Protein AF-A0A382TWU5-F1 (afdb_monomer)

pLDDT: mean 96.9, std 3.65, range [69.19, 98.56]

Sequence (90 aa):
KARLVITDSGGIQEETTYLGVQCITFRENTERPVTVDLGTNQLVGTDPRELLKTFNKIINGEIKKGTIPPKWDGNAGTRIVKIINEYLAK

Nearest PDB structures (foldseek):
  3ot5-assembly5_A  TM=8.197E-01  e=1.825E-04  Listeria monocytogenes EGD-e
  3ot5-assembly6_D  TM=7.820E-01  e=1.825E-04  Listeria monocytogenes EGD-e
  6vlc-assembly2_D  TM=7.319E-01  e=8.620E-05  Neisseria meningitidis Z2491
  1vgv-assembly2_D  TM=8.171E-01  e=3.609E-04  Escherichia coli
  6vlc-assembly1_B  TM=7.317E-01  e=1.954E-04  Neisseria meningitidis Z2491

Structure (mmCIF, N/CA/C/O backbone):
data_AF-A0A382TWU5-F1
#
_entry.id   AF-A0A382TWU5-F1
#
loop_
_atom_site.group_PDB
_atom_site.id
_atom_site.type_symbol
_atom_site.label_atom_id
_atom_site.label_alt_id
_atom_site.label_comp_id
_atom_site.label_asym_id
_atom_site.label_entity_id
_atom_site.label_seq_id
_atom_site.pdbx_PDB_ins_code
_atom_site.Cartn_x
_atom_site.Cartn_y
_atom_site.Cartn_z
_atom_site.occupancy
_atom_site.B_iso_or_equiv
_atom_site.auth_seq_id
_atom_site.auth_comp_id
_atom_site.auth_asym_id
_atom_site.auth_atom_id
_atom_site.pdbx_PDB_model_num
ATOM 1 N N . LYS A 1 1 ? 14.686 9.869 -0.873 1.00 79.94 1 LYS A N 1
ATOM 2 C CA . LYS A 1 1 ? 13.586 8.872 -0.803 1.00 79.94 1 LYS A CA 1
ATOM 3 C C . LYS A 1 1 ? 13.876 7.769 -1.813 1.00 79.94 1 LYS A C 1
ATOM 5 O O . LYS A 1 1 ? 14.490 8.081 -2.828 1.00 79.94 1 LYS A O 1
ATOM 10 N N . ALA A 1 2 ? 13.479 6.523 -1.546 1.00 92.81 2 ALA A N 1
ATOM 11 C CA . ALA A 1 2 ? 13.569 5.461 -2.547 1.00 92.81 2 ALA A CA 1
ATOM 12 C C . ALA A 1 2 ? 12.739 5.829 -3.789 1.00 92.81 2 ALA A C 1
ATOM 14 O O . ALA A 1 2 ? 11.695 6.471 -3.665 1.00 92.81 2 ALA A O 1
ATOM 15 N N . ARG A 1 3 ? 13.213 5.441 -4.977 1.00 93.56 3 ARG A N 1
ATOM 16 C CA . ARG A 1 3 ? 12.486 5.642 -6.241 1.00 93.56 3 ARG A CA 1
ATOM 17 C C . ARG A 1 3 ? 11.365 4.613 -6.423 1.00 93.56 3 ARG A C 1
ATOM 19 O O . ARG A 1 3 ? 10.320 4.928 -6.982 1.00 93.56 3 ARG A O 1
ATOM 26 N N . LEU A 1 4 ? 11.616 3.396 -5.957 1.00 97.88 4 LEU A N 1
ATOM 27 C CA . LEU A 1 4 ? 10.766 2.220 -6.071 1.00 97.88 4 LEU A CA 1
ATOM 28 C C . LEU A 1 4 ? 11.096 1.280 -4.906 1.00 97.88 4 LEU A C 1
ATOM 30 O O . LEU A 1 4 ? 12.256 1.197 -4.500 1.00 97.88 4 LEU A O 1
ATOM 34 N N . VAL A 1 5 ? 10.091 0.573 -4.403 1.00 98.31 5 VAL A N 1
ATOM 35 C CA . VAL A 1 5 ? 10.220 -0.531 -3.449 1.00 98.31 5 VAL A CA 1
ATOM 36 C C . VAL A 1 5 ? 9.631 -1.794 -4.075 1.00 98.31 5 VAL A C 1
ATOM 38 O O . VAL A 1 5 ? 8.563 -1.744 -4.678 1.00 98.31 5 VAL A O 1
ATOM 41 N N . ILE A 1 6 ? 10.323 -2.923 -3.935 1.00 98.31 6 ILE A N 1
ATOM 42 C CA . ILE A 1 6 ? 9.794 -4.257 -4.243 1.00 98.31 6 ILE A CA 1
ATOM 43 C C . ILE A 1 6 ? 9.618 -4.966 -2.903 1.00 98.31 6 ILE A C 1
ATOM 45 O O . ILE A 1 6 ? 10.541 -4.953 -2.088 1.00 98.31 6 ILE A O 1
ATOM 49 N N . THR A 1 7 ? 8.442 -5.530 -2.638 1.00 98.06 7 THR A N 1
ATOM 50 C CA . THR A 1 7 ? 8.130 -6.103 -1.322 1.00 98.06 7 THR A CA 1
ATOM 51 C C . THR A 1 7 ? 7.082 -7.213 -1.398 1.00 98.06 7 THR A C 1
ATOM 53 O O . THR A 1 7 ? 6.322 -7.313 -2.356 1.00 98.06 7 THR A O 1
ATOM 56 N N . ASP A 1 8 ? 7.018 -8.036 -0.361 1.00 97.31 8 ASP A N 1
ATOM 57 C CA . ASP A 1 8 ? 5.926 -8.957 -0.032 1.00 97.31 8 ASP A CA 1
ATOM 58 C C . ASP A 1 8 ? 5.139 -8.508 1.225 1.00 97.31 8 ASP A C 1
ATOM 60 O O . ASP A 1 8 ? 4.097 -9.079 1.562 1.00 97.31 8 ASP A O 1
ATOM 64 N N . SER A 1 9 ? 5.594 -7.445 1.898 1.00 97.75 9 SER A N 1
ATOM 65 C CA . SER A 1 9 ? 5.024 -6.928 3.144 1.00 97.75 9 SER A CA 1
ATOM 66 C C . SER A 1 9 ? 3.788 -6.063 2.905 1.00 97.75 9 SER A C 1
ATOM 68 O O . SER A 1 9 ? 3.826 -5.102 2.138 1.00 97.75 9 SER A O 1
ATOM 70 N N . GLY A 1 10 ? 2.695 -6.356 3.616 1.00 97.56 10 GLY A N 1
ATOM 71 C CA . GLY A 1 10 ? 1.471 -5.547 3.615 1.00 97.56 10 GLY A CA 1
ATOM 72 C C . GLY A 1 10 ? 1.675 -4.131 4.156 1.00 97.56 10 GLY A C 1
ATOM 73 O O . GLY A 1 10 ? 1.226 -3.168 3.540 1.00 97.56 10 GLY A O 1
ATOM 74 N N . GLY A 1 11 ? 2.409 -3.980 5.264 1.00 97.75 11 GLY A N 1
ATOM 75 C CA . GLY A 1 11 ? 2.645 -2.664 5.878 1.00 97.75 11 GLY A CA 1
ATOM 76 C C . GLY A 1 11 ? 3.426 -1.720 4.962 1.00 97.75 11 GLY A C 1
ATOM 77 O O . GLY A 1 11 ? 3.071 -0.553 4.808 1.00 97.75 11 GLY A O 1
ATOM 78 N N . ILE A 1 12 ? 4.422 -2.246 4.241 1.00 98.19 12 ILE A N 1
ATOM 79 C CA . ILE A 1 12 ? 5.196 -1.451 3.278 1.00 98.19 12 ILE A CA 1
ATOM 80 C C . ILE A 1 12 ? 4.323 -0.978 2.107 1.00 98.19 12 ILE A C 1
ATOM 82 O O . ILE A 1 12 ? 4.541 0.119 1.591 1.00 98.19 12 ILE A O 1
ATOM 86 N N . GLN A 1 13 ? 3.298 -1.736 1.703 1.00 98.50 13 GLN A N 1
ATOM 87 C CA . GLN A 1 13 ? 2.342 -1.278 0.684 1.00 98.50 13 GLN A CA 1
ATOM 88 C C . GLN A 1 13 ? 1.580 -0.024 1.143 1.00 98.50 13 GLN A C 1
ATOM 90 O O . GLN A 1 13 ? 1.344 0.889 0.346 1.00 98.50 13 GLN A O 1
ATOM 95 N N . GLU A 1 14 ? 1.224 0.043 2.428 1.00 98.25 14 GLU A N 1
ATOM 96 C CA . GLU A 1 14 ? 0.532 1.188 3.024 1.00 98.25 14 GLU A CA 1
ATOM 97 C C . GLU A 1 14 ? 1.470 2.396 3.143 1.00 98.25 14 GLU A C 1
ATOM 99 O O . GLU A 1 14 ? 1.164 3.487 2.659 1.00 98.25 14 GLU A O 1
ATOM 104 N N . GLU A 1 15 ? 2.665 2.197 3.695 1.00 97.62 15 GLU A N 1
ATOM 105 C CA . GLU A 1 15 ? 3.644 3.271 3.880 1.00 97.62 15 GLU A CA 1
ATOM 106 C C . GLU A 1 15 ? 4.100 3.884 2.549 1.00 97.62 15 GLU A C 1
ATOM 108 O O . GLU A 1 15 ? 4.171 5.107 2.408 1.00 97.62 15 GLU A O 1
ATOM 113 N N . THR A 1 16 ? 4.364 3.054 1.537 1.00 97.69 16 THR A N 1
ATOM 114 C CA . THR A 1 16 ? 4.770 3.530 0.203 1.00 97.69 16 THR A CA 1
ATOM 115 C C . THR A 1 16 ? 3.667 4.326 -0.483 1.00 97.69 16 THR A C 1
ATOM 117 O O . THR A 1 16 ? 3.956 5.375 -1.064 1.00 97.69 16 THR A O 1
ATOM 120 N N . THR A 1 17 ? 2.410 3.894 -0.347 1.00 97.62 17 THR A N 1
ATOM 121 C CA . THR A 1 17 ? 1.241 4.629 -0.844 1.00 97.62 17 THR A CA 1
ATOM 122 C C . THR A 1 17 ? 1.133 6.003 -0.187 1.00 97.62 17 THR A C 1
ATOM 124 O O . THR A 1 17 ? 1.028 7.008 -0.890 1.00 97.62 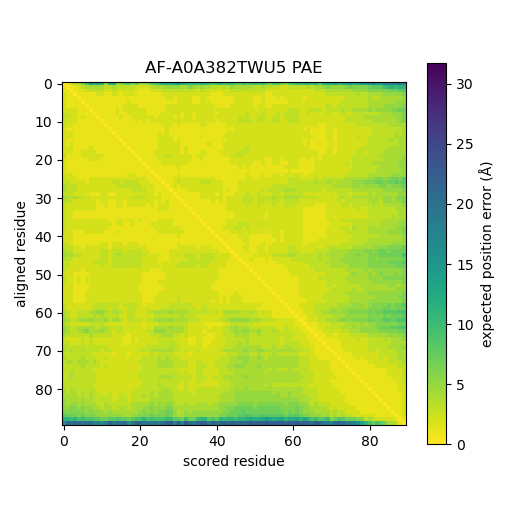17 THR A O 1
ATOM 127 N N . TYR A 1 18 ? 1.232 6.075 1.144 1.00 97.06 18 TYR A N 1
ATOM 128 C CA . TYR A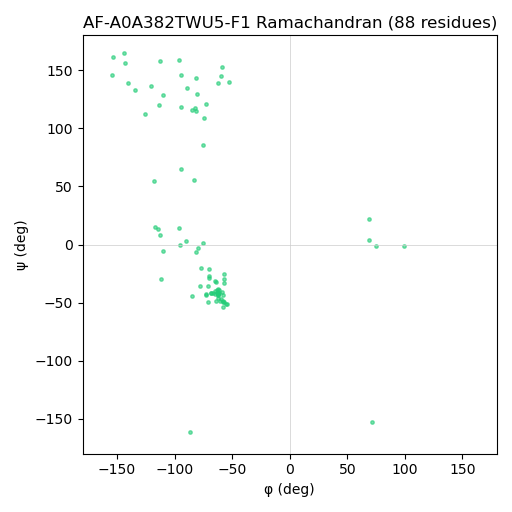 1 18 ? 1.187 7.348 1.870 1.00 97.06 18 TYR A CA 1
ATOM 129 C C . TYR A 1 18 ? 2.341 8.288 1.479 1.00 97.06 18 TYR A C 1
ATOM 131 O O . TYR A 1 18 ? 2.153 9.493 1.322 1.00 97.06 18 TYR A O 1
ATOM 139 N N . LEU A 1 19 ? 3.543 7.741 1.275 1.00 96.31 19 LEU A N 1
ATOM 140 C CA . LEU A 1 19 ? 4.739 8.513 0.930 1.00 96.31 19 LEU A CA 1
ATOM 141 C C . LEU A 1 19 ? 4.845 8.884 -0.559 1.00 96.31 19 LEU A C 1
ATOM 143 O O . LEU A 1 19 ? 5.775 9.616 -0.924 1.00 96.31 19 LEU A O 1
ATOM 147 N N . GLY A 1 20 ? 3.942 8.383 -1.408 1.00 96.31 20 GLY A N 1
ATOM 148 C CA . GLY A 1 20 ? 3.983 8.564 -2.861 1.00 96.31 20 GLY A CA 1
ATOM 149 C C . GLY A 1 20 ? 5.139 7.822 -3.546 1.00 96.31 20 GLY A C 1
ATOM 150 O O . GLY A 1 20 ? 5.564 8.207 -4.635 1.00 96.31 20 GLY A O 1
ATOM 151 N N . VAL A 1 21 ? 5.685 6.783 -2.909 1.00 97.69 21 VAL A N 1
ATOM 152 C CA . VAL A 1 21 ? 6.786 5.965 -3.439 1.00 97.69 21 VAL A CA 1
ATOM 153 C C . VAL A 1 21 ? 6.202 4.819 -4.259 1.00 97.69 21 VAL A C 1
ATOM 155 O O . VAL A 1 21 ? 5.252 4.176 -3.826 1.00 97.69 21 VAL A O 1
ATOM 158 N N . GLN A 1 22 ? 6.755 4.549 -5.445 1.00 98.25 22 GLN A N 1
ATOM 159 C CA . GLN A 1 22 ? 6.306 3.425 -6.271 1.00 98.25 22 GLN A CA 1
ATOM 160 C C . GLN A 1 22 ? 6.547 2.099 -5.545 1.00 98.25 22 GLN A C 1
ATOM 162 O O . GLN A 1 22 ? 7.596 1.920 -4.924 1.00 98.25 22 GLN A O 1
ATOM 167 N N . CYS A 1 23 ? 5.595 1.175 -5.640 1.00 98.50 23 CYS A N 1
ATOM 168 C CA . CYS A 1 23 ? 5.671 -0.113 -4.964 1.00 98.50 23 CYS A CA 1
ATOM 169 C C . CYS A 1 23 ? 5.279 -1.239 -5.922 1.00 98.50 23 CYS A C 1
ATOM 171 O O . CYS A 1 23 ? 4.283 -1.127 -6.637 1.00 98.50 23 CYS A O 1
ATOM 173 N N . ILE A 1 24 ? 6.075 -2.305 -5.955 1.00 98.56 24 ILE A N 1
ATOM 174 C CA . ILE A 1 24 ? 5.722 -3.559 -6.614 1.00 98.56 24 ILE A CA 1
ATOM 175 C C . ILE A 1 24 ? 5.580 -4.630 -5.538 1.00 98.56 24 ILE A C 1
ATOM 177 O O . ILE A 1 24 ? 6.542 -4.936 -4.830 1.00 98.56 24 ILE A O 1
ATOM 181 N N . THR A 1 25 ? 4.391 -5.217 -5.446 1.00 98.56 25 THR A N 1
ATOM 182 C CA . THR A 1 25 ? 4.132 -6.352 -4.564 1.00 98.56 25 THR A CA 1
ATOM 183 C C . THR A 1 25 ? 4.304 -7.659 -5.327 1.00 98.56 25 THR A C 1
ATOM 185 O O . THR A 1 25 ? 3.566 -7.920 -6.279 1.00 98.56 25 THR A O 1
ATOM 188 N N . PHE A 1 26 ? 5.252 -8.491 -4.892 1.00 97.69 26 PHE A N 1
ATOM 189 C CA . PHE A 1 26 ? 5.553 -9.793 -5.498 1.00 97.69 26 PHE A CA 1
ATOM 190 C C . PHE A 1 26 ? 4.794 -10.927 -4.787 1.00 97.69 26 PHE A C 1
ATOM 192 O O . PHE A 1 26 ? 5.375 -11.758 -4.091 1.00 97.69 26 PHE A O 1
ATOM 199 N N . ARG A 1 27 ? 3.461 -10.895 -4.895 1.00 97.56 27 ARG A N 1
ATOM 200 C CA . ARG A 1 27 ? 2.518 -11.878 -4.334 1.00 97.56 27 ARG A CA 1
ATOM 201 C C . ARG A 1 27 ? 1.351 -12.079 -5.301 1.00 97.56 27 ARG A C 1
ATOM 203 O O . ARG A 1 27 ? 1.025 -11.176 -6.063 1.00 97.56 27 ARG A O 1
ATOM 210 N N . GLU A 1 28 ? 0.680 -13.227 -5.220 1.00 97.38 28 GLU A N 1
ATOM 211 C CA . GLU A 1 28 ? -0.549 -13.505 -5.992 1.00 97.38 28 GLU A CA 1
ATOM 212 C C . GLU A 1 28 ? -1.756 -12.679 -5.526 1.00 97.38 28 GLU A C 1
ATOM 214 O O . GLU A 1 28 ? -2.664 -12.382 -6.297 1.00 97.38 28 GLU A O 1
ATOM 219 N N . ASN A 1 29 ? -1.786 -12.301 -4.249 1.00 97.31 29 ASN A N 1
ATOM 220 C CA . ASN A 1 29 ? -2.862 -11.524 -3.649 1.00 97.31 29 ASN A CA 1
ATOM 221 C C . ASN A 1 29 ? -2.314 -10.539 -2.612 1.00 97.31 29 ASN A C 1
ATOM 223 O O . ASN A 1 29 ? -1.172 -10.651 -2.155 1.00 97.31 29 ASN A O 1
ATOM 227 N N . THR A 1 30 ? -3.148 -9.574 -2.230 1.00 97.88 30 THR A N 1
ATOM 228 C CA . THR A 1 30 ? -2.857 -8.653 -1.134 1.00 97.88 30 THR A CA 1
ATOM 229 C C . THR A 1 30 ? -4.106 -8.392 -0.305 1.00 97.88 30 THR A C 1
ATOM 231 O O . THR A 1 30 ? -5.199 -8.187 -0.827 1.00 97.88 30 THR A O 1
ATOM 234 N N . GLU A 1 31 ? -3.922 -8.349 1.007 1.00 96.75 31 GLU A N 1
ATOM 235 C CA . GLU A 1 31 ? -4.902 -7.881 1.980 1.00 96.75 31 GLU A CA 1
ATOM 236 C C . GLU A 1 31 ? -5.044 -6.344 2.007 1.00 96.75 31 GLU A C 1
ATOM 238 O O . GLU A 1 31 ? -5.797 -5.802 2.818 1.00 96.75 31 GLU A O 1
ATOM 243 N N . ARG A 1 32 ? -4.300 -5.626 1.150 1.00 97.62 32 ARG A N 1
ATOM 244 C CA . ARG A 1 32 ? -4.289 -4.159 1.028 1.00 97.62 32 ARG A CA 1
ATOM 245 C C . ARG A 1 32 ? -4.744 -3.682 -0.365 1.00 97.62 32 ARG A C 1
ATOM 247 O O . ARG A 1 32 ? -4.015 -2.911 -0.996 1.00 97.62 32 ARG A O 1
ATOM 254 N N . PRO A 1 33 ? -5.935 -4.076 -0.863 1.00 97.62 33 PRO A N 1
ATOM 255 C CA . PRO A 1 33 ? -6.386 -3.754 -2.225 1.00 97.62 33 PRO A CA 1
ATOM 256 C C . PRO A 1 33 ? -6.413 -2.247 -2.503 1.00 97.62 33 PRO A C 1
ATOM 258 O O . PRO A 1 33 ? -6.018 -1.812 -3.576 1.00 97.62 33 PRO A O 1
ATOM 261 N N . VAL A 1 34 ? -6.720 -1.425 -1.494 1.00 98.12 34 VAL A N 1
ATOM 262 C CA . VAL A 1 34 ? -6.726 0.042 -1.610 1.00 98.12 34 VAL A CA 1
ATOM 263 C C . VAL A 1 34 ? -5.382 0.632 -2.067 1.00 98.12 34 VAL A C 1
ATOM 265 O O . VAL A 1 34 ? -5.355 1.655 -2.749 1.00 98.12 34 VAL A O 1
ATOM 268 N N . THR A 1 35 ? -4.259 -0.018 -1.740 1.00 98.31 35 THR A N 1
ATOM 269 C CA . THR A 1 35 ? -2.922 0.418 -2.187 1.00 98.31 35 THR A CA 1
ATOM 270 C C . THR A 1 35 ? -2.723 0.191 -3.683 1.00 98.31 35 THR A C 1
ATOM 272 O O . THR A 1 35 ? -1.953 0.912 -4.317 1.00 98.31 35 THR A O 1
ATOM 275 N N . VAL A 1 36 ? -3.432 -0.788 -4.252 1.00 98.19 36 VAL A N 1
ATOM 276 C CA . VAL A 1 36 ? -3.477 -1.069 -5.686 1.00 98.19 36 VAL A CA 1
ATOM 277 C C . VAL A 1 36 ? -4.534 -0.191 -6.354 1.00 98.19 36 VAL A C 1
ATOM 279 O O . VAL A 1 36 ? -4.253 0.401 -7.386 1.00 98.19 36 VAL A O 1
ATOM 282 N N . ASP A 1 37 ? -5.722 -0.046 -5.783 1.00 97.88 37 ASP A N 1
ATOM 283 C CA . ASP A 1 37 ? -6.815 0.675 -6.446 1.00 97.88 37 ASP A CA 1
ATOM 284 C C . ASP A 1 37 ? -6.591 2.192 -6.466 1.00 97.88 37 ASP A C 1
ATOM 286 O O . ASP A 1 37 ? -6.802 2.846 -7.486 1.00 97.88 37 ASP A O 1
ATOM 290 N N . LEU A 1 38 ? -6.143 2.752 -5.340 1.00 98.06 38 LEU A N 1
ATOM 291 C CA . LEU A 1 38 ? -5.951 4.195 -5.161 1.00 98.06 38 LEU A CA 1
ATOM 292 C C . LEU A 1 38 ? -4.481 4.582 -5.025 1.00 98.06 38 LEU A C 1
ATOM 294 O O . LEU A 1 38 ? -4.110 5.700 -5.369 1.00 98.06 38 LEU A O 1
ATOM 298 N N . GLY A 1 39 ? -3.654 3.686 -4.490 1.00 97.81 39 GLY A N 1
ATOM 299 C CA . GLY A 1 39 ? -2.273 3.981 -4.135 1.00 97.81 39 GLY A CA 1
ATOM 300 C C . GLY A 1 39 ? -1.259 3.815 -5.267 1.00 97.81 39 GLY A C 1
ATOM 301 O O . GLY A 1 39 ? -1.565 3.815 -6.460 1.00 97.81 39 GLY A O 1
ATOM 302 N N . THR A 1 40 ? 0.003 3.693 -4.865 1.00 97.69 40 THR A N 1
ATOM 303 C CA . THR A 1 40 ? 1.158 3.565 -5.767 1.00 97.69 40 THR A CA 1
ATOM 304 C C . THR A 1 40 ? 1.577 2.114 -6.009 1.00 97.69 40 THR A C 1
ATOM 306 O O . THR A 1 40 ? 2.541 1.872 -6.739 1.00 97.69 40 THR A O 1
ATOM 309 N N . ASN A 1 41 ? 0.881 1.149 -5.401 1.00 98.50 41 ASN A N 1
ATOM 310 C CA . ASN A 1 41 ? 1.246 -0.260 -5.436 1.00 98.50 41 ASN A CA 1
ATOM 311 C C . ASN A 1 41 ? 0.776 -0.951 -6.726 1.00 98.50 41 ASN A C 1
ATOM 313 O O . ASN A 1 41 ? -0.309 -0.686 -7.256 1.00 98.50 41 ASN A O 1
ATOM 317 N N . GLN A 1 42 ? 1.599 -1.867 -7.226 1.00 98.38 42 GLN A N 1
ATOM 318 C CA . GLN A 1 42 ? 1.310 -2.750 -8.350 1.00 98.38 42 GLN A CA 1
ATOM 319 C C . GLN A 1 42 ? 1.538 -4.197 -7.907 1.00 98.38 42 GLN A C 1
ATOM 321 O O . GLN A 1 42 ? 2.666 -4.591 -7.624 1.00 98.38 42 GLN A O 1
ATOM 326 N N . LEU A 1 43 ? 0.462 -4.982 -7.824 1.00 98.19 43 LEU A N 1
ATOM 327 C CA . LEU A 1 43 ? 0.516 -6.414 -7.532 1.00 98.19 43 LEU A CA 1
ATOM 328 C C . LEU A 1 43 ? 0.835 -7.169 -8.826 1.00 98.19 43 LEU A C 1
ATOM 330 O O . LEU A 1 43 ? 0.064 -7.081 -9.780 1.00 98.19 43 LEU A O 1
ATOM 334 N N . VAL A 1 44 ? 1.967 -7.873 -8.871 1.00 97.81 44 VAL A N 1
ATOM 335 C CA . VAL A 1 44 ? 2.477 -8.488 -10.115 1.00 97.81 44 VAL A CA 1
ATOM 336 C C . VAL A 1 44 ? 2.464 -10.019 -10.102 1.00 97.81 44 VAL A C 1
ATOM 338 O O . VAL A 1 44 ? 3.000 -10.638 -11.018 1.00 97.81 44 VAL A O 1
ATOM 341 N N . GLY A 1 45 ? 1.869 -10.642 -9.083 1.00 97.06 45 GLY A N 1
ATOM 342 C CA . GLY A 1 45 ? 1.953 -12.090 -8.904 1.00 97.06 45 GLY A CA 1
ATOM 343 C C . GLY A 1 45 ? 3.349 -12.518 -8.455 1.00 97.06 45 GLY A C 1
ATOM 344 O O . GLY A 1 45 ? 4.085 -11.749 -7.830 1.00 97.06 45 GLY A O 1
ATOM 345 N N . THR A 1 46 ? 3.709 -13.753 -8.792 1.00 96.56 46 THR A N 1
ATOM 346 C CA . THR A 1 46 ? 5.006 -14.362 -8.459 1.00 96.56 46 THR A CA 1
ATOM 347 C C . THR A 1 46 ? 5.850 -14.731 -9.686 1.00 96.56 46 THR A C 1
ATOM 349 O O . THR A 1 46 ? 6.841 -15.447 -9.562 1.00 96.56 46 THR A O 1
ATOM 352 N N . ASP A 1 47 ? 5.513 -14.220 -10.879 1.00 97.69 47 ASP A N 1
ATOM 353 C CA . ASP A 1 47 ? 6.333 -14.397 -12.088 1.00 97.69 47 ASP A CA 1
ATOM 354 C C . ASP A 1 47 ? 7.444 -13.326 -12.162 1.00 97.69 47 ASP A C 1
ATOM 356 O O . ASP A 1 47 ? 7.145 -12.136 -12.337 1.00 97.69 47 ASP A O 1
ATOM 360 N N . PRO A 1 48 ? 8.740 -13.701 -12.097 1.00 97.25 48 PRO A N 1
ATOM 361 C CA . PRO A 1 48 ? 9.846 -12.750 -12.212 1.00 97.25 48 PRO A CA 1
ATOM 362 C C . PRO A 1 48 ? 9.827 -11.925 -13.506 1.00 97.25 48 PRO A C 1
ATOM 364 O O . PRO A 1 48 ? 10.355 -10.8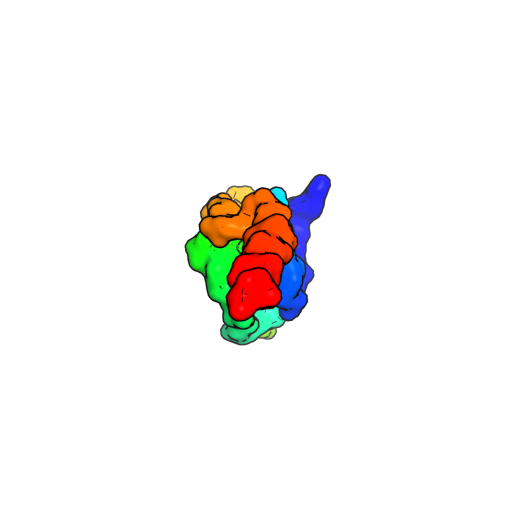13 -13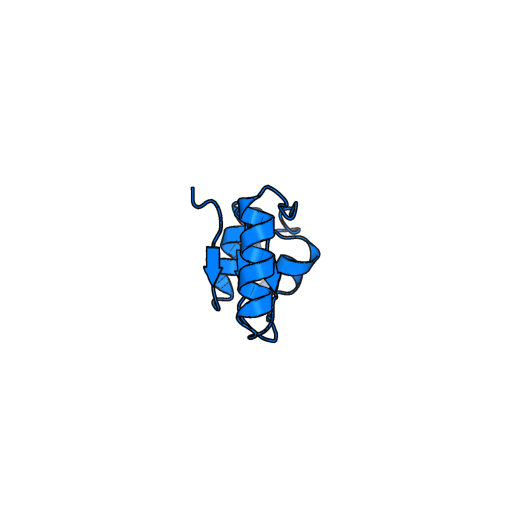.537 1.00 97.25 48 PRO A O 1
ATOM 367 N N . ARG A 1 49 ? 9.213 -12.433 -14.581 1.00 98.19 49 ARG A N 1
ATOM 368 C CA . ARG A 1 49 ? 9.096 -11.709 -15.855 1.00 98.19 49 ARG A CA 1
ATOM 369 C C . ARG A 1 49 ? 8.164 -10.508 -15.734 1.00 98.19 49 ARG A C 1
ATOM 371 O O . ARG A 1 49 ? 8.502 -9.433 -16.230 1.00 98.19 49 ARG A O 1
ATOM 378 N N . GLU A 1 50 ? 7.037 -10.653 -15.037 1.00 97.94 50 GLU A N 1
ATOM 379 C CA . GLU A 1 50 ? 6.108 -9.541 -14.794 1.00 97.94 50 GLU A CA 1
ATOM 380 C C . GLU A 1 50 ? 6.696 -8.525 -13.807 1.00 97.94 50 GLU A C 1
ATOM 382 O O . GLU A 1 50 ? 6.551 -7.314 -14.011 1.00 97.94 50 GLU A O 1
ATOM 387 N N . LEU A 1 51 ? 7.460 -8.991 -12.810 1.00 98.00 51 LEU A N 1
ATOM 388 C CA . LEU A 1 51 ? 8.247 -8.119 -11.938 1.00 98.00 51 LEU A CA 1
ATOM 389 C C . LEU A 1 51 ? 9.236 -7.265 -12.745 1.00 98.00 51 LEU A C 1
ATOM 391 O O . LEU A 1 51 ? 9.217 -6.040 -12.634 1.00 98.00 51 LEU A O 1
ATOM 395 N N . LEU A 1 52 ? 10.069 -7.889 -13.585 1.00 98.25 52 LEU A N 1
ATOM 396 C CA . LEU A 1 52 ? 11.074 -7.188 -14.395 1.00 98.25 52 LEU A CA 1
ATOM 397 C C . LEU A 1 52 ? 10.441 -6.206 -15.386 1.00 98.25 52 LEU A C 1
ATOM 399 O O . LEU A 1 52 ? 10.912 -5.079 -15.541 1.00 98.25 52 LEU A O 1
ATOM 403 N N . LYS A 1 53 ? 9.347 -6.602 -16.036 1.00 98.25 53 LYS A N 1
ATOM 404 C CA . LYS A 1 53 ? 8.573 -5.740 -16.936 1.00 98.25 53 LYS A CA 1
ATOM 405 C C . LYS A 1 53 ? 8.039 -4.504 -16.211 1.00 98.25 53 LYS A C 1
ATOM 407 O O . LYS A 1 53 ? 8.199 -3.390 -16.708 1.00 98.25 53 LYS A O 1
ATOM 412 N N . THR A 1 54 ? 7.447 -4.684 -15.032 1.00 97.88 54 THR A N 1
ATOM 413 C CA . THR A 1 54 ? 6.898 -3.582 -14.226 1.00 97.88 54 THR A CA 1
ATOM 414 C C . THR A 1 54 ? 8.005 -2.680 -13.683 1.00 97.88 54 THR A C 1
ATOM 416 O O . THR A 1 54 ? 7.902 -1.456 -13.756 1.00 97.88 54 THR A O 1
ATOM 419 N N . PHE A 1 55 ? 9.110 -3.268 -13.221 1.00 98.19 55 PHE A N 1
ATOM 420 C CA . PHE A 1 55 ? 10.307 -2.543 -12.803 1.00 98.19 55 PHE A CA 1
ATOM 421 C C . PHE A 1 55 ? 10.833 -1.632 -13.920 1.00 98.19 55 PHE A C 1
ATOM 423 O O . PHE A 1 55 ? 11.011 -0.433 -13.704 1.00 98.19 55 PHE A O 1
ATOM 430 N N . ASN A 1 56 ? 11.020 -2.173 -15.129 1.00 98.25 56 ASN A N 1
ATOM 431 C CA . ASN A 1 56 ? 11.546 -1.416 -16.264 1.00 98.25 56 ASN A CA 1
ATOM 432 C C . ASN A 1 56 ? 10.640 -0.241 -16.648 1.00 98.25 56 ASN A C 1
ATOM 434 O O . ASN A 1 56 ? 11.142 0.858 -16.868 1.00 98.25 56 ASN A O 1
ATOM 438 N N . LYS A 1 57 ? 9.314 -0.430 -16.653 1.00 97.69 57 LYS A N 1
ATOM 439 C CA . LYS A 1 57 ? 8.352 0.666 -16.864 1.00 97.69 57 LYS A CA 1
ATOM 440 C C . LYS A 1 57 ? 8.571 1.814 -15.873 1.00 97.69 57 LYS A C 1
ATOM 442 O O . LYS A 1 57 ? 8.776 2.958 -16.276 1.00 97.69 57 LYS A O 1
ATOM 447 N N . ILE A 1 58 ? 8.637 1.501 -14.578 1.00 97.06 58 ILE A N 1
ATOM 448 C CA . ILE A 1 58 ? 8.807 2.503 -13.513 1.00 97.06 58 ILE A CA 1
ATOM 449 C C . ILE A 1 58 ? 10.163 3.221 -13.615 1.00 97.06 58 ILE A C 1
ATOM 451 O O . ILE A 1 58 ? 10.248 4.448 -13.469 1.00 97.06 58 ILE A O 1
ATOM 455 N N . ILE A 1 59 ? 11.242 2.483 -13.887 1.00 96.81 59 ILE A N 1
ATOM 456 C CA . ILE A 1 59 ? 12.586 3.057 -14.048 1.00 96.81 59 ILE A CA 1
ATOM 457 C C . ILE A 1 59 ? 12.715 3.888 -15.338 1.00 96.81 59 ILE A C 1
ATOM 459 O O . ILE A 1 59 ? 13.519 4.823 -15.378 1.00 96.81 59 ILE A O 1
ATOM 463 N N . ASN A 1 60 ? 11.854 3.664 -16.328 1.00 97.38 60 ASN A N 1
ATOM 464 C CA . ASN A 1 60 ? 11.753 4.493 -17.532 1.00 97.38 60 ASN A CA 1
ATOM 465 C C . ASN A 1 60 ? 10.752 5.656 -17.405 1.00 97.38 60 ASN A C 1
ATOM 467 O O . ASN A 1 60 ? 10.580 6.423 -18.347 1.00 97.38 60 ASN A O 1
ATOM 471 N N . GLY A 1 61 ? 10.141 5.844 -16.231 1.00 95.88 61 GLY A N 1
ATOM 472 C CA . GLY A 1 61 ? 9.291 7.001 -15.929 1.00 95.88 61 GLY A CA 1
ATOM 473 C C . GLY A 1 61 ? 7.788 6.749 -16.049 1.00 95.88 61 GLY A C 1
ATOM 474 O O . GLY A 1 61 ? 7.005 7.640 -15.720 1.00 95.88 61 GLY A O 1
ATOM 475 N N . GLU A 1 62 ? 7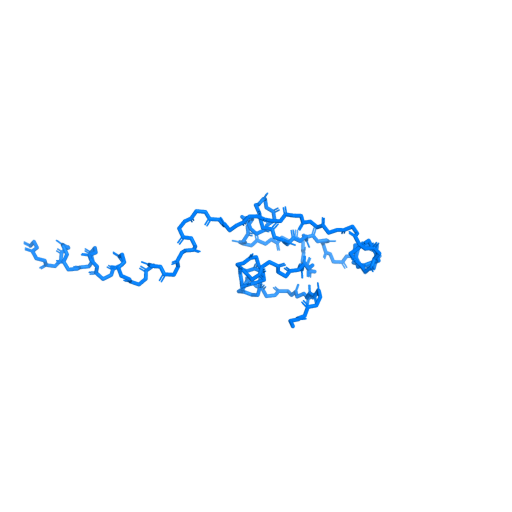.366 5.543 -16.431 1.00 96.38 62 GLU A N 1
ATOM 476 C CA . GLU A 1 62 ? 5.963 5.128 -16.359 1.00 96.38 62 GLU A CA 1
ATOM 477 C C . GLU A 1 62 ? 5.596 4.824 -14.901 1.00 96.38 62 GLU A C 1
ATOM 479 O O . GLU A 1 62 ? 5.697 3.693 -14.421 1.00 96.38 62 GLU A O 1
ATOM 484 N N . ILE A 1 63 ? 5.208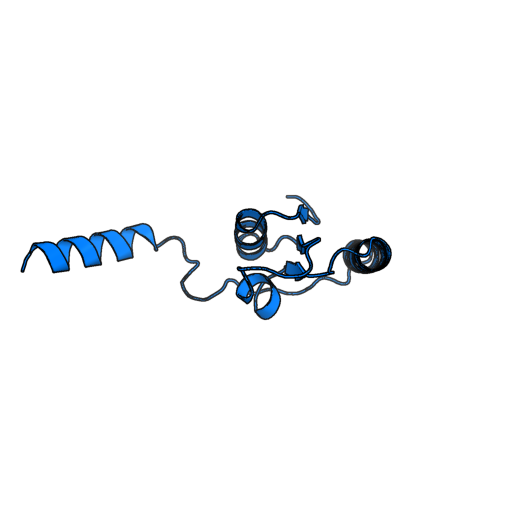 5.868 -14.169 1.00 94.94 63 ILE A N 1
ATOM 485 C CA . ILE A 1 63 ? 4.794 5.764 -12.769 1.00 94.94 63 ILE A CA 1
ATOM 486 C C . ILE A 1 63 ? 3.280 5.616 -12.641 1.00 94.94 63 ILE A C 1
ATOM 488 O O . ILE A 1 63 ? 2.502 6.242 -13.366 1.00 94.94 63 ILE A O 1
ATOM 492 N N . LYS A 1 64 ? 2.851 4.859 -11.633 1.00 95.62 64 LYS A N 1
ATOM 493 C CA . LYS A 1 64 ? 1.463 4.849 -11.187 1.00 95.62 64 LYS A CA 1
ATOM 494 C C . LYS A 1 64 ? 1.224 6.048 -10.277 1.00 95.62 64 LYS A C 1
ATOM 496 O O . LYS A 1 64 ? 1.811 6.144 -9.195 1.00 95.62 64 LYS A O 1
ATOM 501 N N . LYS A 1 65 ? 0.372 6.977 -10.714 1.00 94.44 65 LYS A N 1
ATOM 502 C CA . LYS A 1 65 ? -0.079 8.090 -9.871 1.00 94.44 65 LYS A CA 1
ATOM 503 C C . LYS A 1 65 ? -1.087 7.561 -8.855 1.00 94.44 65 LYS A C 1
ATOM 505 O O . LYS A 1 65 ? -2.202 7.222 -9.233 1.00 94.44 65 LYS A O 1
ATOM 510 N N . GLY A 1 66 ? -0.669 7.500 -7.596 1.00 94.81 66 GLY A N 1
ATOM 511 C CA . GLY A 1 66 ? -1.546 7.189 -6.473 1.00 94.81 66 GLY A CA 1
ATOM 512 C C . GLY A 1 66 ? -2.059 8.450 -5.782 1.00 94.81 66 GLY A C 1
ATOM 513 O O . GLY A 1 66 ? -1.447 9.517 -5.872 1.00 94.81 66 GLY A O 1
ATOM 514 N N . THR A 1 67 ? -3.165 8.315 -5.065 1.00 97.25 67 THR A N 1
ATOM 515 C CA . THR A 1 67 ? -3.662 9.288 -4.093 1.00 97.25 67 THR A CA 1
ATOM 516 C C . THR A 1 67 ? -3.572 8.702 -2.690 1.00 97.25 67 THR A C 1
ATOM 518 O O . THR A 1 67 ? -3.504 7.487 -2.505 1.00 97.25 67 THR A O 1
ATOM 521 N N . ILE A 1 68 ? -3.549 9.575 -1.684 1.00 97.25 68 ILE A N 1
ATOM 522 C CA . ILE A 1 68 ? -3.631 9.140 -0.291 1.00 97.25 68 ILE A CA 1
ATOM 523 C C . ILE A 1 68 ? -5.075 8.677 -0.038 1.00 97.25 68 ILE A C 1
ATOM 525 O O . ILE A 1 68 ? -5.995 9.484 -0.215 1.00 97.25 68 ILE A O 1
ATOM 529 N N . PRO A 1 69 ? -5.304 7.410 0.361 1.00 97.38 69 PRO A N 1
ATOM 530 C CA . PRO A 1 69 ? -6.646 6.914 0.627 1.00 97.38 69 PRO A CA 1
ATOM 5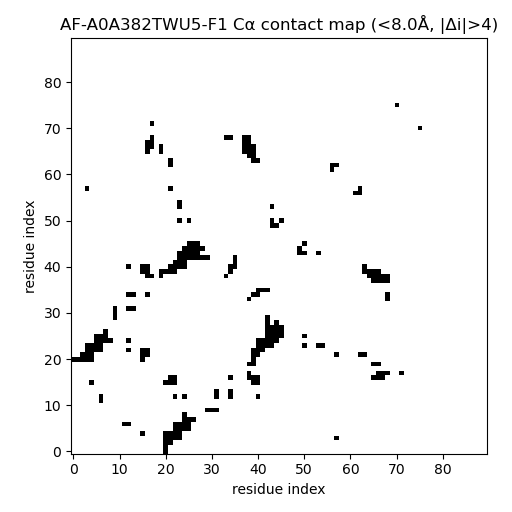31 C C . PRO A 1 69 ? -7.373 7.720 1.718 1.00 97.38 69 PRO A C 1
ATOM 533 O O . PRO A 1 69 ? -6.739 8.269 2.626 1.00 97.38 69 PRO A O 1
ATOM 536 N N . PRO A 1 70 ? -8.717 7.774 1.692 1.00 96.50 70 PRO A N 1
ATOM 537 C CA . PRO A 1 70 ? -9.484 8.455 2.729 1.00 96.50 70 PRO A CA 1
ATOM 538 C C . PRO A 1 70 ? -9.121 7.973 4.142 1.00 96.50 70 PRO A C 1
ATOM 540 O O . PRO A 1 70 ? -8.959 6.778 4.381 1.00 96.50 70 PRO A O 1
ATOM 543 N N . LYS A 1 71 ? -9.051 8.914 5.0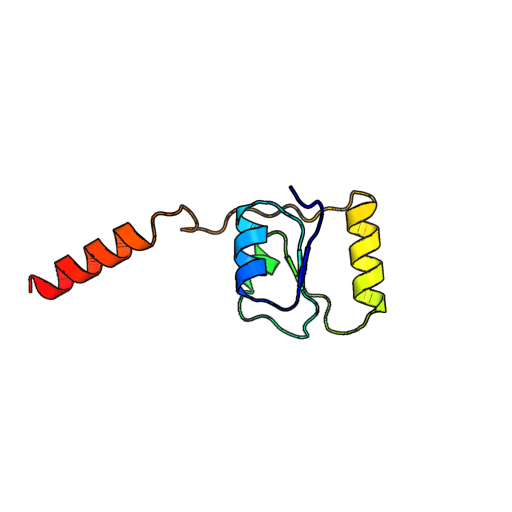94 1.00 95.12 71 LYS A N 1
ATOM 544 C CA . LYS A 1 71 ? -8.680 8.703 6.512 1.00 95.12 71 LYS A CA 1
ATOM 545 C C . LYS A 1 71 ? -7.216 8.320 6.773 1.00 95.12 71 LYS A C 1
ATOM 547 O O . LYS A 1 71 ? -6.858 8.133 7.936 1.00 95.12 71 LYS A O 1
ATOM 552 N N . TRP A 1 72 ? -6.356 8.267 5.755 1.00 96.62 72 TRP A N 1
ATOM 553 C CA . TRP A 1 72 ? -4.904 8.115 5.926 1.00 96.62 72 TRP A CA 1
ATOM 554 C C . TRP A 1 72 ? -4.248 9.473 6.195 1.00 96.62 72 TRP A C 1
ATOM 556 O O . TRP A 1 72 ? -3.366 9.930 5.480 1.00 96.62 72 TRP A O 1
ATOM 566 N N . ASP A 1 73 ? -4.739 10.150 7.226 1.00 96.31 73 ASP A N 1
ATOM 567 C CA . ASP A 1 73 ? -4.399 11.534 7.566 1.00 96.31 73 ASP A CA 1
ATOM 568 C C . ASP A 1 73 ? -3.651 11.648 8.903 1.00 96.31 73 ASP A C 1
ATOM 570 O O . ASP A 1 73 ? -3.558 12.728 9.479 1.00 96.31 73 ASP A O 1
ATOM 574 N N . GLY A 1 74 ? -3.172 10.521 9.437 1.00 95.94 74 GLY A N 1
ATOM 575 C CA . GLY A 1 74 ? -2.470 10.459 10.719 1.00 95.94 74 GLY A CA 1
ATOM 576 C C . GLY A 1 74 ? -3.363 10.600 11.959 1.00 95.94 74 GLY A C 1
ATOM 577 O O . GLY A 1 74 ? -2.863 10.477 13.072 1.00 95.94 74 GLY A O 1
ATOM 578 N N . ASN A 1 75 ? -4.682 10.786 11.819 1.00 97.69 75 ASN A N 1
ATOM 579 C CA . ASN A 1 75 ? -5.584 11.019 12.957 1.00 97.69 75 ASN A CA 1
ATOM 580 C C . ASN A 1 75 ? -6.292 9.749 13.466 1.00 97.69 75 ASN A C 1
ATOM 582 O O . ASN A 1 75 ? -7.277 9.839 14.204 1.00 97.69 75 ASN A O 1
ATOM 586 N N . ALA A 1 76 ? -5.838 8.554 13.072 1.00 97.69 76 ALA A N 1
ATOM 587 C CA . ALA A 1 76 ? -6.451 7.292 13.493 1.00 97.69 76 ALA A CA 1
ATOM 588 C C . ALA A 1 76 ? -6.464 7.139 15.025 1.00 97.69 76 ALA A C 1
ATOM 590 O O . ALA A 1 76 ? -7.522 6.886 15.599 1.00 97.69 76 ALA A O 1
ATOM 591 N N . GLY A 1 77 ? -5.327 7.385 15.688 1.00 98.25 77 GLY A N 1
ATOM 592 C CA . GLY A 1 77 ? -5.211 7.295 17.148 1.00 98.25 77 GLY A CA 1
ATOM 593 C C . GLY A 1 77 ? -6.187 8.221 17.877 1.00 98.25 77 GLY A C 1
ATOM 594 O O . GLY A 1 77 ? -6.958 7.764 18.717 1.00 98.25 77 GLY A O 1
ATOM 595 N N . THR A 1 78 ? -6.238 9.499 17.487 1.00 98.38 78 THR A N 1
ATOM 596 C CA . THR A 1 78 ? -7.161 10.488 18.071 1.00 98.38 78 THR A CA 1
ATOM 597 C C . THR A 1 78 ? -8.626 10.073 17.920 1.00 98.38 78 THR A C 1
ATOM 599 O O . THR A 1 78 ? -9.406 10.202 18.864 1.00 98.38 78 THR A O 1
ATOM 602 N N . ARG A 1 79 ? -9.016 9.529 16.758 1.00 98.25 79 ARG A N 1
ATOM 603 C CA . ARG A 1 79 ? -10.388 9.038 16.536 1.00 98.25 79 ARG A CA 1
ATOM 604 C C . ARG A 1 79 ? -10.716 7.823 17.398 1.00 98.25 79 ARG A C 1
ATOM 606 O O . ARG A 1 79 ? -11.810 7.765 17.947 1.00 98.25 79 ARG A O 1
ATOM 613 N N . ILE A 1 80 ? -9.785 6.878 17.527 1.00 98.50 80 ILE A N 1
ATOM 614 C CA . ILE A 1 80 ? -9.975 5.668 18.336 1.00 98.50 80 ILE A CA 1
ATOM 615 C C . ILE A 1 80 ? -10.135 6.033 19.815 1.00 98.50 80 ILE A C 1
ATOM 617 O O . ILE A 1 80 ? -11.102 5.604 20.438 1.00 98.50 80 ILE A O 1
ATOM 621 N N . VAL A 1 81 ? -9.249 6.876 20.359 1.00 98.50 81 VAL A N 1
ATOM 622 C CA . VAL A 1 81 ? -9.326 7.326 21.761 1.00 98.50 81 VAL A CA 1
ATOM 623 C C . VAL A 1 81 ? -10.661 8.013 22.047 1.00 98.50 81 VAL A C 1
ATOM 625 O O . VAL A 1 81 ? -11.294 7.721 23.060 1.00 98.50 81 VAL A O 1
ATOM 628 N N . LYS A 1 82 ? -11.130 8.877 21.135 1.00 98.31 82 LYS A N 1
ATOM 629 C CA . LYS A 1 82 ? -12.440 9.525 21.261 1.00 98.31 82 LYS A CA 1
ATOM 630 C C . LYS A 1 82 ? -13.576 8.500 21.389 1.00 98.31 82 LYS A C 1
ATOM 632 O O . LYS A 1 82 ? -14.371 8.606 22.316 1.00 98.31 82 LYS A O 1
ATOM 637 N N . ILE A 1 83 ? -13.621 7.502 20.504 1.00 98.31 83 ILE A N 1
ATOM 638 C CA . ILE A 1 83 ? -14.666 6.462 20.508 1.00 98.31 83 ILE A CA 1
ATOM 639 C C . ILE A 1 83 ? -14.623 5.634 21.799 1.00 98.31 83 ILE A C 1
ATOM 641 O O . ILE A 1 83 ? -15.668 5.345 22.376 1.00 98.31 83 ILE A O 1
ATOM 645 N N . ILE A 1 84 ? -13.427 5.267 22.270 1.00 98.44 84 ILE A N 1
ATOM 646 C CA . ILE A 1 84 ? -13.263 4.495 23.510 1.00 98.44 84 ILE A CA 1
ATOM 647 C C . ILE A 1 84 ? -13.790 5.288 24.711 1.00 98.44 84 ILE A C 1
ATOM 649 O O . ILE A 1 84 ? -14.558 4.748 25.503 1.00 98.44 84 ILE A O 1
ATOM 653 N N . ASN A 1 85 ? -13.441 6.572 24.823 1.00 98.31 85 ASN A N 1
ATOM 654 C CA . ASN A 1 85 ? -13.927 7.425 25.909 1.00 98.31 85 ASN A CA 1
ATOM 655 C C . ASN A 1 85 ? -15.456 7.578 25.881 1.00 98.31 85 ASN A C 1
ATOM 657 O O . ASN A 1 85 ? -16.099 7.472 26.920 1.00 98.31 85 ASN A O 1
ATOM 661 N N . GLU A 1 86 ? -16.047 7.783 24.700 1.00 97.88 86 GLU A N 1
ATOM 662 C CA . GLU A 1 86 ? -17.506 7.867 24.530 1.00 97.88 86 GLU A CA 1
ATOM 663 C C . GLU A 1 86 ? -18.222 6.553 24.876 1.00 97.88 86 GLU A C 1
ATOM 665 O O . GLU A 1 86 ? -19.355 6.579 25.353 1.00 97.88 86 GLU A O 1
ATOM 670 N N . TYR A 1 87 ? -17.585 5.403 24.636 1.00 97.75 87 TYR A N 1
ATOM 671 C CA . TYR A 1 87 ? -18.132 4.095 24.991 1.00 97.75 87 TYR A CA 1
ATOM 672 C C . TYR A 1 87 ? -18.086 3.836 26.502 1.00 97.75 87 TYR A C 1
ATOM 674 O O . TYR A 1 87 ? -19.064 3.341 27.050 1.00 97.75 87 TYR A O 1
ATOM 682 N N . LEU A 1 8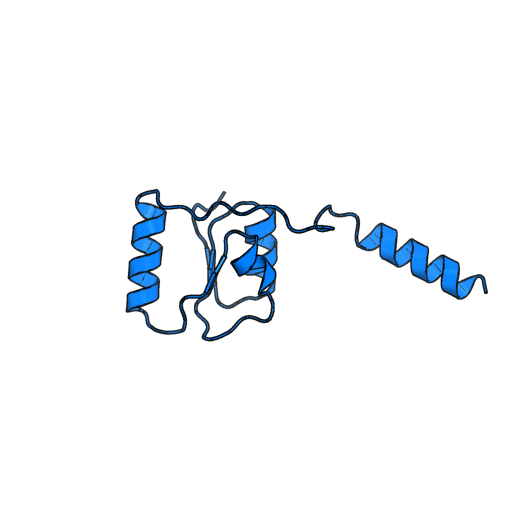8 ? -16.977 4.181 27.166 1.00 97.56 88 LEU A N 1
ATOM 683 C CA . LEU A 1 88 ? -16.773 3.955 28.605 1.00 97.56 88 LEU A CA 1
ATOM 684 C C . LEU A 1 88 ? -17.511 4.955 29.507 1.00 97.56 88 LEU A C 1
ATOM 686 O O . LEU A 1 88 ? -17.688 4.682 30.688 1.00 97.56 88 LEU A O 1
ATOM 690 N N . ALA A 1 89 ? -17.900 6.118 28.980 1.00 94.00 89 ALA A N 1
ATOM 691 C CA . ALA A 1 89 ? -18.691 7.112 29.708 1.00 94.00 89 ALA A CA 1
ATOM 692 C C . ALA A 1 89 ? -20.199 6.781 29.764 1.00 94.00 89 ALA A C 1
ATOM 694 O O . ALA A 1 89 ? -20.960 7.548 30.356 1.00 94.00 89 ALA A O 1
ATOM 695 N N . LYS A 1 90 ? -20.624 5.688 29.117 1.00 69.19 90 LYS A N 1
ATOM 696 C CA . LYS A 1 90 ? -21.970 5.111 29.239 1.00 69.19 90 LYS A CA 1
ATOM 697 C C . LYS A 1 90 ? -22.030 4.155 30.420 1.00 69.19 90 LYS A C 1
ATOM 699 O O . LYS A 1 90 ? -23.093 4.145 31.075 1.00 69.19 90 LYS A O 1
#

Mean predicted aligned error: 2.82 Å

Solvent-accessible surface area (backbone atoms only — not comparable to full-atom values): 5233 Å² total; per-residue (Å²): 130,72,79,63,48,80,42,80,54,67,66,58,40,52,54,27,19,68,71,70,25,37,32,38,32,59,32,84,71,70,98,54,57,61,24,49,77,41,16,18,32,42,75,46,28,79,48,68,66,50,45,52,53,53,50,50,39,43,78,71,65,59,68,67,86,46,46,70,57,89,82,73,72,83,50,59,66,64,54,50,54,51,53,52,53,64,58,73,75,106

Radius of gyration: 16.29 Å; Cα contacts (8 Å, |Δi|>4): 129; chains: 1; bounding box: 36×26×47 Å

Secondary structure (DSSP, 8-state):
--SEEEES-HHHHHHHHHHT-EEEE-SS--S-HHHHHTSSEEE-TT-HHHHHHHHHHHHTT------PPTT-SS-HHHHHHHHHHHHHT-

Organism: NCBI:txid408172

InterPro domains:
  IPR003331 UDP-N-acetylglucosamine 2-epimerase domain [PF02350] (1-84)
  IPR029767 UDP-N-acetylglucosamine 2-epimerase WecB-like [PTHR43174] (2-88)

Foldseek 3Di:
DDQEEEDQDQVVLLVCQQVVHAYEHAAPDHPCVLSVPAGRYDDQYNDVVSVVVVVVCSVVPVGDDHDNDPPNPPCPVVVVVVVVVVVVVD